Protein AF-A0A0F5R341-F1 (afdb_monomer_lite)

Radius of gyration: 17.1 Å; chains: 1; bounding box: 46×29×40 Å

Foldseek 3Di:
DPPVLVVLVVVLVVLVVQLVVCCVVPVDCPDPSNVVSVVVNVVSVVVNVVVVVPPDPPDPDD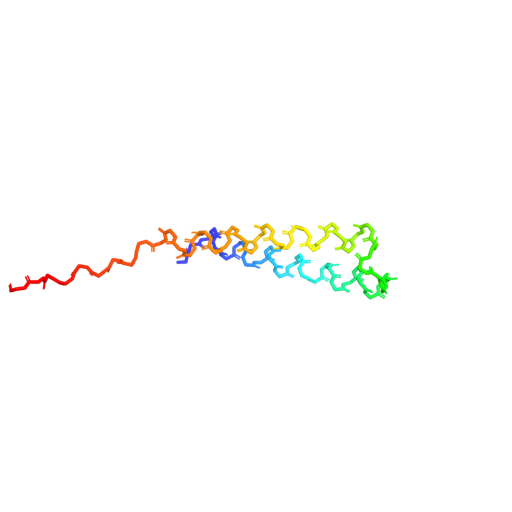DD

Structure (mmCIF, N/CA/C/O backbone):
data_AF-A0A0F5R341-F1
#
_entry.id   AF-A0A0F5R341-F1
#
loop_
_atom_site.group_PDB
_atom_site.id
_atom_site.type_symbol
_atom_site.label_atom_id
_atom_site.label_alt_id
_atom_site.label_comp_id
_atom_site.label_asym_id
_atom_site.label_entity_id
_atom_site.label_seq_id
_atom_site.pdbx_PDB_ins_code
_atom_site.Cartn_x
_atom_site.Cartn_y
_atom_site.Cartn_z
_atom_site.occupancy
_atom_site.B_iso_or_equiv
_atom_site.auth_seq_id
_atom_site.auth_comp_id
_atom_site.auth_asym_id
_atom_site.auth_atom_id
_atom_site.pdbx_PDB_model_num
ATOM 1 N N . MET A 1 1 ? -6.200 1.695 24.489 1.00 52.16 1 MET A N 1
ATOM 2 C CA . MET A 1 1 ? -5.427 1.351 23.286 1.00 52.16 1 MET A CA 1
ATOM 3 C C . MET A 1 1 ? -6.209 0.270 22.595 1.00 52.16 1 MET A C 1
ATOM 5 O O . MET A 1 1 ? -6.391 -0.789 23.186 1.00 52.16 1 MET A O 1
ATOM 9 N N . ASP A 1 2 ? -6.791 0.602 21.451 1.00 64.75 2 ASP A N 1
ATOM 10 C CA . ASP A 1 2 ? -7.485 -0.369 20.620 1.00 64.75 2 ASP A CA 1
ATOM 11 C C . ASP A 1 2 ? -6.391 -1.147 19.879 1.00 64.75 2 ASP A C 1
ATOM 13 O O . ASP A 1 2 ? -5.733 -0.605 18.993 1.00 64.75 2 ASP A O 1
ATOM 17 N N . LEU A 1 3 ? -6.097 -2.372 20.327 1.00 63.22 3 LEU A N 1
ATOM 18 C CA . LEU A 1 3 ? -5.039 -3.225 19.754 1.00 63.22 3 LEU A CA 1
ATOM 19 C C . LEU A 1 3 ? -5.209 -3.396 18.231 1.00 63.22 3 LEU A C 1
ATOM 21 O O . LEU A 1 3 ? -4.235 -3.579 17.504 1.00 63.22 3 LEU A O 1
ATOM 25 N N . ASP A 1 4 ? -6.444 -3.255 17.750 1.00 82.88 4 ASP A N 1
ATOM 26 C CA . ASP A 1 4 ? -6.830 -3.341 16.347 1.00 82.88 4 ASP A CA 1
ATOM 27 C C . ASP A 1 4 ? -6.488 -2.087 15.517 1.00 82.88 4 ASP A C 1
ATOM 29 O O . ASP A 1 4 ? -6.520 -2.139 14.283 1.00 82.88 4 ASP A O 1
ATOM 33 N N . GLU A 1 5 ? -6.235 -0.945 16.159 1.00 88.75 5 GLU A N 1
ATOM 34 C CA . GLU A 1 5 ? -5.776 0.288 15.507 1.00 88.75 5 GLU A CA 1
ATOM 35 C C . GLU A 1 5 ? -4.251 0.300 15.395 1.00 88.75 5 GLU A C 1
ATOM 37 O O . GLU A 1 5 ? -3.719 0.554 14.318 1.00 88.75 5 GLU A O 1
ATOM 42 N N . GLU A 1 6 ? -3.548 -0.054 16.472 1.00 91.06 6 GLU A N 1
ATOM 43 C CA . GLU A 1 6 ? -2.082 -0.119 16.492 1.00 91.06 6 GLU A CA 1
ATOM 44 C C . GLU A 1 6 ? -1.549 -1.143 15.479 1.00 91.06 6 GLU A C 1
ATOM 46 O O . GLU A 1 6 ? -0.676 -0.818 14.676 1.00 91.06 6 GLU A O 1
ATOM 51 N N . ALA A 1 7 ? -2.160 -2.332 15.414 1.00 92.81 7 ALA A N 1
ATOM 52 C CA . ALA A 1 7 ? -1.819 -3.342 14.411 1.00 92.81 7 ALA A CA 1
ATOM 53 C C . ALA A 1 7 ? -2.090 -2.871 12.969 1.00 92.81 7 ALA A C 1
ATOM 55 O O . ALA A 1 7 ? -1.370 -3.239 12.040 1.00 92.81 7 ALA A O 1
ATOM 56 N N . LEU A 1 8 ? -3.126 -2.050 12.759 1.00 94.56 8 LEU A N 1
ATOM 57 C CA . LEU A 1 8 ? -3.428 -1.487 11.443 1.00 94.56 8 LEU A CA 1
ATOM 58 C C . LEU A 1 8 ? -2.397 -0.427 11.042 1.00 94.56 8 LEU A C 1
ATOM 60 O O . LEU A 1 8 ? -1.961 -0.410 9.893 1.00 94.56 8 LEU A O 1
ATOM 64 N N . ILE A 1 9 ? -1.979 0.420 11.984 1.00 95.38 9 ILE A N 1
ATOM 65 C CA . ILE A 1 9 ? -0.920 1.412 11.767 1.00 95.38 9 ILE A CA 1
ATOM 66 C C . ILE A 1 9 ? 0.394 0.709 11.412 1.00 95.38 9 ILE A C 1
ATOM 68 O O . ILE A 1 9 ? 1.006 1.050 10.401 1.00 95.38 9 ILE A O 1
ATOM 72 N N . GLU A 1 10 ? 0.789 -0.321 12.163 1.00 96.50 10 GLU A N 1
ATOM 73 C CA . GLU A 1 10 ? 2.005 -1.096 11.878 1.00 96.50 10 GLU A CA 1
ATOM 74 C C . GLU A 1 10 ? 1.962 -1.733 10.477 1.00 96.50 10 GLU A C 1
ATOM 76 O O . GLU A 1 10 ? 2.954 -1.731 9.738 1.00 96.50 10 GLU A O 1
ATOM 81 N N . LEU A 1 11 ? 0.792 -2.231 10.066 1.00 96.69 11 LEU A N 1
ATOM 82 C CA . LEU A 1 11 ? 0.600 -2.811 8.740 1.00 96.69 11 LEU A CA 1
ATOM 83 C C . LEU A 1 11 ? 0.687 -1.758 7.621 1.00 96.69 11 LEU A C 1
ATOM 85 O O . LEU A 1 11 ? 1.270 -2.036 6.566 1.00 96.69 11 LEU A O 1
ATOM 89 N N . ILE A 1 12 ? 0.160 -0.551 7.848 1.00 98.00 12 ILE A N 1
ATOM 90 C CA . ILE A 1 12 ? 0.291 0.596 6.934 1.00 98.00 12 ILE A CA 1
ATOM 91 C C . ILE A 1 12 ? 1.766 0.967 6.766 1.00 98.00 12 ILE A C 1
ATOM 93 O O . ILE A 1 12 ? 2.246 1.081 5.636 1.00 98.00 12 ILE A O 1
ATOM 97 N N . GLU A 1 13 ? 2.501 1.117 7.867 1.00 98.19 13 GLU A N 1
ATOM 98 C CA . GLU A 1 13 ? 3.919 1.488 7.837 1.00 98.19 13 GLU A CA 1
ATOM 99 C C . GLU A 1 13 ? 4.769 0.424 7.140 1.00 98.19 13 GLU A C 1
ATOM 101 O O . GLU A 1 13 ? 5.541 0.742 6.234 1.00 98.19 13 GLU A O 1
ATOM 106 N N . THR A 1 14 ? 4.548 -0.849 7.469 1.00 98.25 14 THR A N 1
ATOM 107 C CA . THR A 1 14 ? 5.241 -1.973 6.826 1.00 98.25 14 THR A CA 1
ATOM 108 C C . THR A 1 14 ? 4.976 -2.011 5.319 1.00 98.25 14 THR A C 1
ATOM 110 O O . THR A 1 14 ? 5.882 -2.259 4.520 1.00 98.25 14 THR A O 1
ATOM 113 N N . THR A 1 15 ? 3.734 -1.759 4.898 1.00 98.38 15 THR A N 1
ATOM 114 C CA . THR A 1 15 ? 3.360 -1.766 3.475 1.00 98.38 15 THR A CA 1
ATOM 115 C C . THR A 1 15 ? 3.952 -0.570 2.732 1.00 98.38 15 THR A C 1
ATOM 117 O O . THR A 1 15 ? 4.437 -0.729 1.609 1.00 98.38 15 THR A O 1
ATOM 120 N N . ARG A 1 16 ? 3.999 0.609 3.367 1.00 98.56 16 ARG A N 1
ATOM 121 C CA . ARG A 1 16 ? 4.694 1.793 2.843 1.00 98.56 16 ARG A CA 1
ATOM 122 C C . ARG A 1 16 ? 6.176 1.507 2.616 1.00 98.56 16 ARG A C 1
ATOM 124 O O . ARG A 1 16 ? 6.696 1.829 1.551 1.00 98.56 16 ARG A O 1
ATOM 131 N N . ASP A 1 17 ? 6.848 0.891 3.580 1.00 98.44 17 ASP A N 1
ATOM 132 C CA . ASP A 1 17 ? 8.283 0.624 3.476 1.00 98.44 17 ASP A CA 1
ATOM 133 C C . ASP A 1 17 ? 8.583 -0.378 2.345 1.00 98.44 17 ASP A C 1
ATOM 135 O O . ASP A 1 17 ? 9.497 -0.157 1.550 1.00 98.44 17 ASP A O 1
ATOM 139 N N . ARG A 1 18 ? 7.734 -1.402 2.169 1.00 98.12 18 ARG A N 1
ATOM 140 C CA . ARG A 1 18 ? 7.805 -2.328 1.022 1.00 98.12 18 ARG A CA 1
ATOM 141 C C . ARG A 1 18 ? 7.550 -1.649 -0.322 1.00 98.12 18 ARG A C 1
ATOM 143 O O . ARG A 1 18 ? 8.201 -1.991 -1.308 1.00 98.12 18 ARG A O 1
ATOM 150 N N . LEU A 1 19 ? 6.621 -0.693 -0.384 1.00 98.38 19 LEU A N 1
ATOM 151 C CA . LEU A 1 19 ? 6.384 0.102 -1.590 1.00 98.38 19 LEU A CA 1
ATOM 152 C C . LEU A 1 19 ? 7.624 0.927 -1.956 1.00 98.38 19 LEU A C 1
ATOM 154 O O . LEU A 1 19 ? 8.022 0.955 -3.121 1.00 98.38 19 LEU A O 1
ATOM 158 N N . LEU A 1 20 ? 8.244 1.574 -0.966 1.00 98.06 20 LEU A N 1
ATOM 159 C CA . LEU A 1 20 ? 9.462 2.358 -1.165 1.00 98.06 20 LEU A CA 1
ATOM 160 C C . LEU A 1 20 ? 10.622 1.477 -1.635 1.00 98.06 20 LEU A C 1
ATOM 162 O O . LEU A 1 20 ? 11.293 1.837 -2.600 1.00 98.06 20 LEU A O 1
ATOM 166 N N . GLU A 1 21 ? 10.822 0.312 -1.019 1.00 98.06 21 GLU A N 1
ATOM 167 C CA . GLU A 1 21 ? 11.832 -0.663 -1.443 1.00 98.06 21 GLU A CA 1
ATOM 168 C C . GLU A 1 21 ? 11.573 -1.152 -2.877 1.00 98.06 21 GLU A C 1
ATOM 170 O O . GLU A 1 21 ? 12.471 -1.133 -3.722 1.00 98.06 21 GLU A O 1
ATOM 175 N N . ALA A 1 22 ? 10.326 -1.510 -3.200 1.00 97.69 22 ALA A N 1
ATOM 176 C CA . ALA A 1 22 ? 9.951 -1.933 -4.545 1.00 97.69 22 ALA A CA 1
ATOM 177 C C . ALA A 1 22 ? 10.207 -0.836 -5.588 1.00 97.69 22 ALA A C 1
ATOM 179 O O . ALA A 1 22 ? 10.669 -1.144 -6.685 1.00 97.69 22 ALA A O 1
ATOM 180 N N . TYR A 1 23 ? 9.950 0.432 -5.255 1.00 97.31 23 TYR A N 1
ATOM 181 C CA . TYR A 1 23 ? 10.206 1.560 -6.151 1.00 97.31 23 TYR A CA 1
ATOM 182 C C . TYR A 1 23 ? 11.701 1.882 -6.286 1.00 97.31 23 TYR A C 1
ATOM 184 O O . TYR A 1 23 ? 12.159 2.249 -7.365 1.00 97.31 23 TYR A O 1
ATOM 192 N N . GLN A 1 24 ? 12.490 1.711 -5.222 1.00 97.88 24 GLN A N 1
ATOM 193 C CA . GLN A 1 24 ? 13.948 1.849 -5.285 1.00 97.88 24 GLN A CA 1
ATOM 194 C C . GLN A 1 24 ? 14.578 0.796 -6.208 1.00 97.88 24 GLN A C 1
ATOM 196 O O . GLN A 1 24 ? 15.467 1.125 -6.992 1.00 97.88 24 GLN A O 1
ATOM 201 N N . LEU A 1 25 ? 14.100 -0.451 -6.144 1.00 97.44 25 LEU A N 1
ATOM 202 C CA . LEU A 1 25 ? 14.550 -1.542 -7.017 1.00 97.44 25 LEU A CA 1
ATOM 203 C C . LEU A 1 25 ? 14.005 -1.408 -8.446 1.00 97.44 25 LEU A C 1
ATOM 205 O O . LEU A 1 25 ? 14.680 -1.761 -9.415 1.00 97.44 25 LEU A O 1
ATOM 209 N N . HIS A 1 26 ? 12.785 -0.889 -8.578 1.00 96.06 26 HIS A N 1
ATOM 210 C CA . HIS A 1 26 ? 12.070 -0.743 -9.838 1.00 96.06 26 HIS A CA 1
ATOM 211 C C . HIS A 1 26 ? 11.466 0.668 -9.933 1.00 96.06 26 HIS A C 1
ATOM 213 O O . HIS A 1 26 ? 10.296 0.847 -9.585 1.00 96.06 26 HIS A O 1
ATOM 219 N N . PRO A 1 27 ? 12.215 1.676 -10.429 1.00 94.19 27 PRO A N 1
ATOM 220 C CA . PRO A 1 27 ? 11.804 3.086 -10.424 1.00 94.19 27 PRO A CA 1
ATOM 221 C C . PRO A 1 27 ? 10.782 3.396 -11.528 1.00 94.19 27 PRO A C 1
ATOM 223 O O . PRO A 1 27 ? 10.988 4.232 -12.406 1.00 94.19 27 PRO A O 1
ATOM 226 N N . THR A 1 28 ? 9.672 2.666 -11.518 1.00 95.44 28 THR A N 1
ATOM 227 C CA . THR A 1 28 ? 8.535 2.831 -12.411 1.00 95.44 28 THR A CA 1
ATOM 228 C C . THR A 1 28 ? 7.255 2.465 -11.677 1.00 95.44 28 THR A C 1
ATOM 230 O O . THR A 1 28 ? 7.125 1.384 -11.104 1.00 95.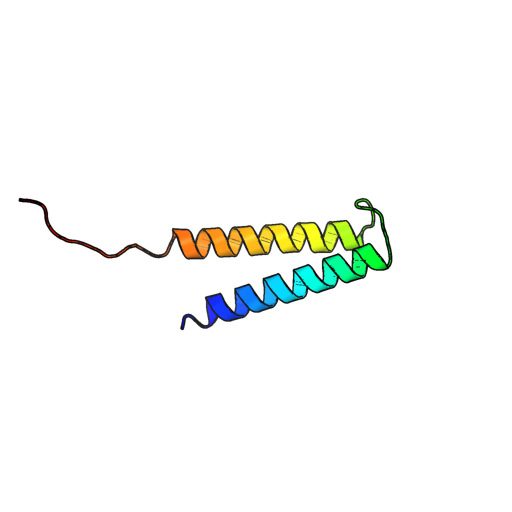44 28 THR A O 1
ATOM 233 N N . PHE A 1 29 ? 6.269 3.356 -11.751 1.00 92.50 29 PHE A N 1
ATOM 234 C CA . PHE A 1 29 ? 4.940 3.132 -11.179 1.00 92.50 29 PHE A CA 1
ATOM 235 C C . PHE A 1 29 ? 4.173 1.993 -11.857 1.00 92.50 29 PHE A C 1
ATOM 237 O O . PHE A 1 29 ? 3.184 1.514 -11.318 1.00 92.50 29 PHE A O 1
ATOM 244 N N . LEU A 1 30 ? 4.631 1.543 -13.029 1.00 96.12 30 LEU A N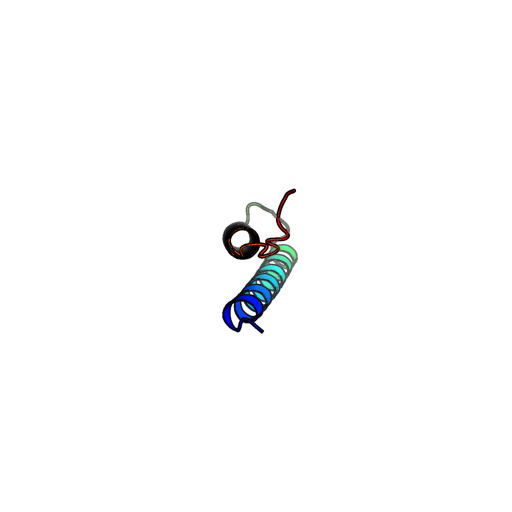 1
ATOM 245 C CA . LEU A 1 30 ? 4.022 0.437 -13.765 1.00 96.12 30 LEU A CA 1
ATOM 246 C C . LEU A 1 30 ? 4.576 -0.935 -13.358 1.00 96.12 30 LEU A C 1
ATOM 248 O O . LEU A 1 30 ? 4.132 -1.953 -13.888 1.00 96.12 30 LEU A O 1
ATOM 252 N N . HIS A 1 31 ? 5.560 -0.990 -12.454 1.00 97.81 31 HIS A N 1
ATOM 253 C CA . HIS A 1 31 ? 6.107 -2.267 -12.017 1.00 97.81 31 HIS A CA 1
ATOM 254 C C . HIS A 1 31 ? 5.053 -3.047 -11.214 1.00 97.81 31 HIS A C 1
ATOM 256 O O . HIS A 1 31 ? 4.464 -2.473 -10.296 1.00 97.81 31 HIS A O 1
ATOM 262 N N . PRO A 1 32 ? 4.848 -4.355 -11.467 1.00 97.94 32 PRO A N 1
ATOM 263 C CA . PRO A 1 32 ? 3.817 -5.135 -10.780 1.00 97.94 32 PRO A CA 1
ATOM 264 C C . PRO A 1 32 ? 3.890 -5.068 -9.250 1.00 97.94 32 PRO A C 1
ATOM 266 O O . PRO A 1 32 ? 2.859 -4.925 -8.604 1.00 97.94 32 PRO A O 1
ATOM 269 N N . LEU A 1 33 ? 5.097 -5.100 -8.667 1.00 96.88 33 LEU A N 1
ATOM 270 C CA . LEU A 1 33 ? 5.266 -4.983 -7.210 1.00 96.88 33 LEU A CA 1
ATOM 271 C C . LEU A 1 33 ? 4.913 -3.589 -6.681 1.00 96.88 33 LEU A C 1
ATOM 273 O O . LEU A 1 33 ? 4.334 -3.476 -5.607 1.00 96.88 33 LEU A O 1
ATOM 277 N N . VAL A 1 34 ? 5.234 -2.534 -7.435 1.00 97.69 34 VAL A N 1
ATOM 278 C CA . VAL A 1 34 ? 4.905 -1.155 -7.047 1.00 97.69 34 VAL A CA 1
ATOM 279 C C . VAL A 1 34 ? 3.389 -0.968 -7.076 1.00 97.69 34 VAL A C 1
ATOM 281 O O . VAL A 1 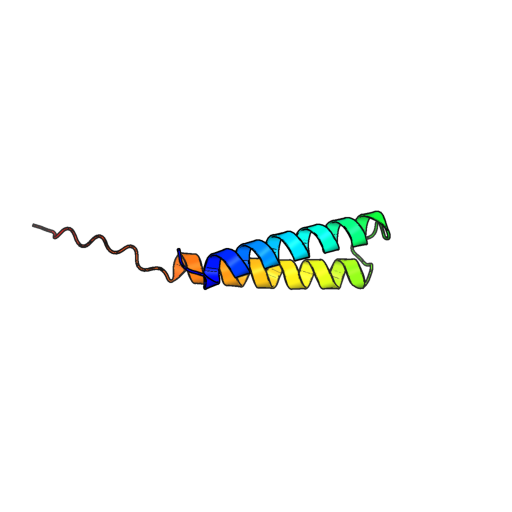34 ? 2.830 -0.482 -6.100 1.00 97.69 34 VAL A O 1
ATOM 284 N N . ILE A 1 35 ? 2.719 -1.454 -8.128 1.00 98.19 35 ILE A N 1
ATOM 285 C CA . ILE A 1 35 ? 1.250 -1.453 -8.236 1.00 98.19 35 ILE A CA 1
ATOM 286 C C . ILE A 1 35 ? 0.615 -2.255 -7.095 1.00 98.19 35 ILE A C 1
ATOM 288 O O . ILE A 1 35 ? -0.376 -1.827 -6.503 1.00 98.19 35 ILE A O 1
ATOM 292 N N . GLN A 1 36 ? 1.162 -3.433 -6.788 1.00 98.12 36 GLN A N 1
ATOM 293 C CA . GLN A 1 36 ? 0.637 -4.295 -5.736 1.00 98.12 36 GLN A CA 1
ATOM 294 C C . GLN A 1 36 ? 0.699 -3.602 -4.373 1.00 98.12 36 GLN A C 1
ATOM 296 O O . GLN A 1 36 ? -0.319 -3.526 -3.688 1.00 98.12 36 GLN A O 1
ATOM 301 N N . TYR A 1 37 ? 1.868 -3.087 -3.985 1.00 98.31 37 TYR A N 1
ATOM 302 C CA . TYR A 1 37 ? 2.024 -2.438 -2.686 1.00 98.31 37 TYR A CA 1
ATOM 303 C C . TYR A 1 37 ? 1.296 -1.096 -2.603 1.00 98.31 37 TYR A C 1
ATOM 305 O O . TYR A 1 37 ? 0.777 -0.783 -1.537 1.00 98.31 37 TYR A O 1
ATOM 313 N N . SER A 1 38 ? 1.183 -0.333 -3.696 1.00 97.69 38 SER A N 1
ATOM 314 C CA . SER A 1 38 ? 0.378 0.895 -3.695 1.00 97.69 38 SER A CA 1
ATOM 315 C C . SER A 1 38 ? -1.107 0.587 -3.508 1.00 97.69 38 SER A C 1
ATOM 317 O O . SER A 1 38 ? -1.753 1.197 -2.668 1.00 97.69 38 SER A O 1
ATOM 319 N N . THR A 1 39 ? -1.627 -0.421 -4.218 1.00 98.12 39 THR A N 1
ATOM 320 C CA . THR A 1 39 ? -3.032 -0.847 -4.090 1.00 98.12 39 THR A CA 1
ATOM 321 C C . THR A 1 39 ? -3.341 -1.347 -2.682 1.00 98.12 39 THR A C 1
ATOM 323 O O . THR A 1 39 ? -4.410 -1.074 -2.142 1.00 98.12 39 THR A O 1
ATOM 326 N N . GLU A 1 40 ? -2.425 -2.110 -2.086 1.00 97.88 40 GLU A N 1
ATOM 327 C CA . GLU A 1 40 ? -2.608 -2.601 -0.722 1.00 97.88 40 GLU A CA 1
ATOM 328 C C . GLU A 1 40 ? -2.544 -1.460 0.299 1.00 97.88 40 GLU A C 1
ATOM 330 O O . GLU A 1 40 ? -3.372 -1.406 1.206 1.00 97.88 40 GLU A O 1
ATOM 335 N N . LEU A 1 41 ? -1.625 -0.506 0.120 1.00 98.12 41 LEU A N 1
ATOM 336 C CA . LEU A 1 41 ? -1.526 0.669 0.980 1.00 98.12 41 LEU A CA 1
ATOM 337 C C . LEU A 1 41 ? -2.810 1.510 0.941 1.00 98.12 41 LEU A C 1
ATOM 339 O O . LEU A 1 41 ? -3.304 1.891 2.000 1.00 98.12 41 LEU A O 1
ATOM 343 N N . ASP A 1 42 ? -3.385 1.729 -0.245 1.00 98.00 42 ASP A N 1
ATOM 344 C CA . ASP A 1 42 ? -4.653 2.452 -0.402 1.00 98.00 42 ASP A CA 1
ATOM 345 C C . ASP A 1 42 ? -5.787 1.775 0.387 1.00 98.00 42 ASP A C 1
ATOM 347 O O . ASP A 1 42 ? -6.504 2.432 1.140 1.00 98.00 42 ASP A O 1
ATOM 351 N N . ARG A 1 43 ? -5.902 0.441 0.313 1.00 97.25 43 ARG A N 1
ATOM 352 C CA . ARG A 1 43 ? -6.919 -0.317 1.071 1.00 97.25 43 ARG A CA 1
ATOM 353 C C . ARG A 1 43 ? -6.760 -0.183 2.582 1.00 97.25 43 ARG A C 1
ATOM 355 O O . ARG A 1 43 ? -7.755 -0.101 3.302 1.00 97.25 43 ARG A O 1
ATOM 362 N N . LEU A 1 44 ? -5.523 -0.210 3.073 1.00 96.81 44 LEU A N 1
ATOM 363 C CA . LEU A 1 44 ? -5.243 -0.088 4.503 1.00 96.81 44 LEU A CA 1
ATOM 364 C C . LEU A 1 44 ? -5.554 1.321 5.016 1.00 96.81 44 LEU A C 1
ATOM 366 O O . LEU A 1 44 ? -6.109 1.466 6.107 1.00 96.81 44 LEU A O 1
ATOM 370 N N . LEU A 1 45 ? -5.247 2.348 4.219 1.00 95.94 45 LEU A N 1
ATOM 371 C CA . LEU A 1 45 ? -5.599 3.734 4.523 1.00 95.94 45 LEU A CA 1
ATOM 372 C C . LEU A 1 45 ? -7.118 3.930 4.548 1.00 95.94 45 LEU A C 1
ATOM 374 O O . LEU A 1 45 ? -7.627 4.519 5.502 1.00 95.94 45 LEU A O 1
ATOM 378 N N . ASP A 1 46 ? -7.846 3.371 3.579 1.00 95.56 46 ASP A N 1
ATOM 379 C CA . ASP A 1 46 ? -9.312 3.388 3.574 1.00 95.56 46 ASP A CA 1
ATOM 380 C C . ASP A 1 46 ? -9.881 2.716 4.831 1.00 95.56 46 ASP A C 1
ATOM 382 O O . ASP A 1 46 ? -10.760 3.268 5.499 1.00 95.56 46 ASP A O 1
ATOM 386 N N . LEU A 1 47 ? -9.350 1.550 5.214 1.00 93.56 47 LEU A N 1
ATOM 387 C CA . LEU A 1 47 ? -9.769 0.849 6.429 1.00 93.56 47 LEU A CA 1
ATOM 388 C C . LEU A 1 47 ? -9.530 1.696 7.688 1.00 93.56 47 LEU A C 1
ATOM 390 O O . LEU A 1 47 ? -10.400 1.765 8.560 1.00 93.56 47 LEU A O 1
ATOM 394 N N . TYR A 1 48 ? -8.377 2.360 7.780 1.00 93.38 48 TYR A N 1
ATOM 395 C CA . TYR A 1 48 ? -8.046 3.242 8.899 1.00 93.38 48 TYR A CA 1
ATOM 396 C C . TYR A 1 48 ? -8.974 4.462 8.953 1.00 93.38 48 TYR A C 1
ATOM 398 O O . TYR A 1 48 ? -9.506 4.808 10.013 1.00 93.38 48 TYR A O 1
ATOM 406 N N . MET A 1 49 ? -9.250 5.080 7.803 1.00 91.00 49 MET A N 1
ATOM 407 C CA . MET A 1 49 ? -10.202 6.185 7.696 1.00 91.00 49 MET A CA 1
ATOM 408 C C . MET A 1 49 ? -11.614 5.761 8.106 1.00 91.00 49 MET A C 1
ATOM 410 O O . MET A 1 49 ? -12.289 6.491 8.829 1.00 91.00 49 MET A O 1
ATOM 414 N N . HIS A 1 50 ? -12.059 4.568 7.711 1.00 89.25 50 HIS A N 1
ATOM 415 C CA . HIS A 1 50 ? -13.354 4.046 8.135 1.00 89.25 50 HIS A CA 1
ATOM 416 C C . HIS A 1 50 ? -13.411 3.803 9.643 1.00 89.25 50 HIS A C 1
ATOM 418 O O . HIS A 1 50 ? -14.358 4.258 10.283 1.00 89.25 50 HIS A O 1
ATOM 424 N N . LYS A 1 51 ? -12.394 3.163 10.236 1.00 85.69 51 LYS A N 1
ATOM 425 C CA . LYS A 1 51 ? -12.343 2.940 11.690 1.00 85.69 51 LYS A CA 1
ATOM 426 C C . LYS A 1 51 ? -12.415 4.254 12.470 1.00 85.69 51 LYS A C 1
ATOM 428 O O . LYS A 1 51 ? -13.249 4.385 13.365 1.00 85.69 51 LYS A O 1
ATOM 433 N N . THR A 1 52 ? -11.618 5.247 12.077 1.00 80.94 52 THR A N 1
ATOM 434 C CA . THR A 1 52 ? -11.575 6.560 12.744 1.00 80.94 52 THR A CA 1
ATOM 435 C C . THR A 1 52 ? -12.864 7.370 12.566 1.00 80.94 52 THR A C 1
ATOM 437 O O . THR A 1 52 ? -13.268 8.072 13.489 1.00 80.94 52 THR A O 1
ATOM 440 N N . GLN A 1 53 ? -13.564 7.239 11.433 1.00 76.25 53 GLN A N 1
ATOM 441 C CA . GLN A 1 53 ? -14.872 7.875 11.210 1.00 76.25 53 GLN A CA 1
ATOM 442 C C . GLN A 1 53 ? -16.026 7.169 11.938 1.00 76.25 53 GLN A C 1
ATOM 444 O O . GLN A 1 53 ? -17.009 7.815 12.299 1.00 76.25 53 GLN A O 1
ATOM 449 N N . THR A 1 54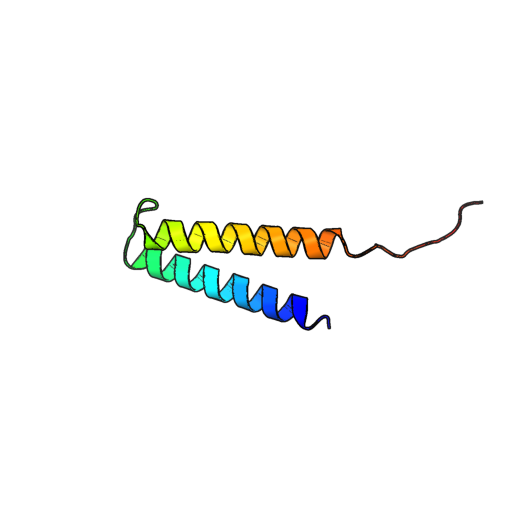 ? -15.932 5.854 12.158 1.00 59.62 54 THR A N 1
ATOM 450 C CA . THR A 1 54 ? -16.959 5.080 12.881 1.00 59.62 54 THR A CA 1
ATOM 451 C C . THR A 1 54 ? -16.860 5.182 14.399 1.00 59.62 54 THR A C 1
ATOM 453 O O . THR A 1 54 ? -17.804 4.783 15.078 1.00 59.62 54 THR A O 1
ATOM 456 N N . ALA A 1 55 ? -15.769 5.728 14.945 1.00 55.91 55 ALA A N 1
ATOM 457 C CA . ALA A 1 55 ? -15.671 6.018 16.368 1.00 55.91 55 ALA A CA 1
ATOM 458 C C . ALA A 1 55 ? -16.673 7.137 16.720 1.00 55.91 55 ALA A C 1
ATOM 460 O O . ALA A 1 55 ? -16.485 8.285 16.301 1.00 55.91 55 ALA A O 1
ATOM 461 N N . PRO A 1 56 ? -17.762 6.854 17.464 1.00 49.81 56 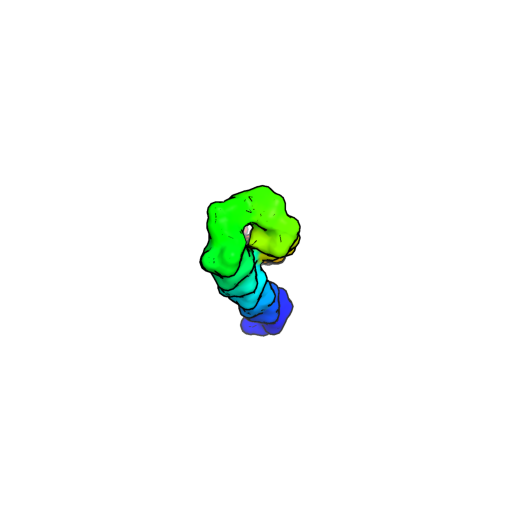PRO A N 1
ATOM 462 C CA . PRO A 1 56 ? -18.707 7.892 17.827 1.00 49.81 56 PRO A CA 1
ATOM 463 C C . PRO A 1 56 ? -17.985 8.906 18.711 1.00 49.81 56 PRO A C 1
ATOM 465 O O . PRO A 1 56 ? -17.523 8.588 19.808 1.00 49.81 56 PRO A O 1
ATOM 468 N N . SER A 1 57 ? -17.922 10.150 18.239 1.00 48.12 57 SER A N 1
ATOM 469 C CA . SER A 1 57 ? -17.620 11.309 19.073 1.00 48.12 57 SER A CA 1
ATOM 470 C C . SER A 1 57 ? -18.733 11.449 20.115 1.00 48.12 57 SER A C 1
ATOM 472 O O . SER A 1 57 ? -19.715 12.163 19.921 1.00 48.12 57 SER A O 1
ATOM 474 N N . HIS A 1 58 ? -18.628 10.698 21.209 1.00 51.00 58 HIS A N 1
ATOM 475 C CA . HIS A 1 58 ? -19.524 10.805 22.348 1.00 51.00 58 HIS A CA 1
ATOM 476 C C . HIS A 1 58 ? -19.179 12.076 23.128 1.00 51.00 58 HIS A C 1
ATOM 478 O O . HIS A 1 58 ? -18.439 12.064 24.108 1.00 51.00 58 HIS A O 1
ATOM 484 N N . THR A 1 59 ? -19.787 13.183 22.724 1.00 53.75 59 THR A N 1
ATOM 485 C CA . THR A 1 59 ? -20.080 14.292 23.632 1.00 53.75 59 THR A CA 1
ATOM 486 C C . THR A 1 59 ? -21.562 14.625 23.523 1.00 53.75 59 THR A C 1
ATOM 488 O O . THR A 1 59 ? -21.950 15.512 22.765 1.00 53.75 59 THR A O 1
ATOM 491 N N . PRO A 1 60 ? -22.436 13.950 24.292 1.00 57.59 60 PRO A N 1
ATOM 492 C CA . PRO A 1 60 ? -23.735 14.514 24.573 1.00 57.59 60 PRO A CA 1
ATOM 493 C C . PRO A 1 60 ? -23.500 15.611 25.612 1.00 57.59 60 PRO A C 1
ATOM 495 O O . PRO A 1 60 ? -23.256 15.332 26.786 1.00 57.59 60 PRO A O 1
ATOM 498 N N . ARG A 1 61 ? -23.558 16.876 25.203 1.00 51.84 61 ARG A N 1
ATOM 499 C CA . ARG A 1 61 ? -23.847 17.940 26.162 1.00 51.84 61 ARG A CA 1
ATOM 500 C C . ARG A 1 61 ? -25.092 18.656 25.684 1.00 51.84 61 ARG A C 1
ATOM 502 O O . ARG A 1 61 ? -25.097 19.271 24.625 1.00 51.84 61 ARG A O 1
ATOM 509 N N . GLY A 1 62 ? -26.154 18.404 26.446 1.00 58.38 62 GLY A N 1
ATOM 510 C CA . GLY A 1 62 ? -27.534 18.727 26.136 1.00 58.38 62 GLY A CA 1
ATOM 511 C C . GLY A 1 62 ? -27.731 20.173 25.712 1.00 58.38 62 GLY A C 1
ATOM 512 O O . GLY A 1 62 ? -27.079 21.089 26.214 1.00 58.38 62 GLY A O 1
ATOM 513 N N . GLY A 1 63 ? -28.654 20.335 24.772 1.00 63.31 63 GLY A N 1
ATOM 514 C CA . GLY A 1 63 ? -29.312 21.602 24.542 1.00 63.31 63 GLY A CA 1
ATOM 515 C C . GLY A 1 63 ? -30.241 21.958 25.702 1.00 63.31 63 GLY A C 1
ATOM 516 O O . GLY A 1 63 ? -30.758 21.071 26.382 1.00 63.31 63 GLY A O 1
ATOM 517 N N . THR A 1 64 ? -30.423 23.276 25.804 1.00 56.66 64 THR A N 1
ATOM 518 C CA . THR A 1 64 ? -31.438 24.061 26.529 1.00 56.66 64 THR A CA 1
ATOM 519 C C . THR A 1 64 ? -31.417 24.015 28.047 1.00 56.66 64 THR A C 1
ATOM 521 O O . THR A 1 64 ? -31.786 22.970 28.621 1.00 56.66 64 THR A O 1
#

Secondary structure (DSSP, 8-state):
--HHHHHHHHHHHHHHHHHHHHHHHS--TTSHHHHHHHHHHHHHHHHHHHHHHHS---------

pLDDT: mean 86.6, std 16.83, range [48.12, 98.56]

Sequence (64 aa):
MDLDEEALIELIETTRDRLLEAYQLHPTFLHPLVIQYSTELDRLLDLYMHKTQTAPSHTPRGGT